Protein AF-A0AB38XYW7-F1 (afdb_monomer_lite)

Organism: Corynebacterium amycolatum (NCBI:txid43765)

pLDDT: mean 92.58, std 10.9, range [49.44, 98.44]

Foldseek 3Di:
DPDVVVVVVVVVVVVVVVVVVVVVVLVVVLLVQLQVCVVVVHQLCVSCVVSVHDSVVSVVSND

Secondary structure (DSSP, 8-state):
---HHHHHHHHHHHHHHHHHHHHHHHHHHHHHHHHHHHHTT--HHHHHHHHTS-HHHHHHHH-

Radius of gyration: 18.39 Å; chains: 1; bounding box: 43×16×49 Å

Sequence (63 aa):
MDTPRGEEAATAIARNRTLLVEKAAAAAATARASRHLVDRGLAYRDTATLLDISYQRVGQLVT

Structure (mmCIF, N/CA/C/O backbone):
data_AF-A0AB38XYW7-F1
#
_entry.id   AF-A0AB38XYW7-F1
#
loop_
_atom_site.group_PDB
_atom_site.id
_atom_site.type_symbol
_atom_site.label_atom_id
_atom_site.label_alt_id
_atom_site.label_comp_id
_atom_site.label_asym_id
_atom_site.label_entity_id
_atom_site.label_seq_id
_atom_site.pdbx_PDB_ins_code
_atom_site.Cartn_x
_atom_site.Cartn_y
_atom_site.Cartn_z
_atom_site.occupancy
_atom_site.B_iso_or_equiv
_atom_site.auth_seq_id
_atom_site.auth_comp_id
_atom_site.auth_asym_id
_atom_site.auth_atom_id
_atom_site.pdbx_PDB_model_num
ATOM 1 N N . MET A 1 1 ? 32.044 -2.491 -35.165 1.00 49.44 1 MET A N 1
ATOM 2 C CA . MET A 1 1 ? 31.911 -1.299 -34.301 1.00 49.44 1 MET A CA 1
ATOM 3 C C . MET A 1 1 ? 30.834 -1.620 -33.278 1.00 49.44 1 MET A C 1
ATOM 5 O O . MET A 1 1 ? 29.703 -1.162 -33.411 1.00 49.44 1 MET A O 1
ATOM 9 N N . ASP A 1 2 ? 31.176 -2.480 -32.315 1.00 57.38 2 ASP A N 1
ATOM 10 C CA . ASP A 1 2 ? 30.347 -2.741 -31.138 1.00 57.38 2 ASP A CA 1
ATOM 11 C C . ASP A 1 2 ? 30.157 -1.421 -30.413 1.00 57.38 2 ASP A C 1
ATOM 13 O O . ASP A 1 2 ? 31.122 -0.783 -29.992 1.00 57.38 2 ASP A O 1
ATOM 17 N N . THR A 1 3 ? 28.928 -0.921 -30.408 1.00 59.47 3 THR A N 1
ATOM 18 C CA . THR A 1 3 ? 28.656 0.394 -29.844 1.00 59.47 3 THR A CA 1
ATOM 19 C C . THR A 1 3 ? 28.356 0.195 -28.362 1.00 59.47 3 THR A C 1
ATOM 21 O O . THR A 1 3 ? 27.280 -0.319 -28.054 1.00 59.47 3 THR A O 1
ATOM 24 N N . PRO A 1 4 ? 29.229 0.636 -27.432 1.00 63.31 4 PRO A N 1
ATOM 25 C CA . PRO A 1 4 ? 28.999 0.496 -25.986 1.00 63.31 4 PRO A CA 1
ATOM 26 C C . PRO A 1 4 ? 27.658 1.109 -25.542 1.00 63.31 4 PRO A C 1
ATOM 28 O O . PRO A 1 4 ? 27.026 0.648 -24.599 1.00 63.31 4 PRO A O 1
ATOM 31 N N . ARG A 1 5 ? 27.141 2.076 -26.312 1.00 66.94 5 ARG A N 1
ATOM 32 C CA . ARG A 1 5 ? 25.817 2.684 -26.114 1.00 66.94 5 ARG A CA 1
ATOM 33 C C . ARG A 1 5 ? 24.641 1.706 -26.236 1.00 66.94 5 ARG A C 1
ATOM 35 O O . ARG A 1 5 ? 23.623 1.917 -25.584 1.00 66.94 5 ARG A O 1
ATOM 42 N N . GLY A 1 6 ? 24.742 0.672 -27.076 1.00 76.75 6 GLY A N 1
ATOM 43 C CA . GLY A 1 6 ? 23.681 -0.329 -27.244 1.00 76.75 6 GLY A CA 1
ATOM 44 C C . GLY A 1 6 ? 23.567 -1.262 -26.037 1.00 76.75 6 GLY A C 1
ATOM 45 O O . GLY A 1 6 ? 22.465 -1.543 -25.567 1.00 76.75 6 GLY A O 1
ATOM 46 N N . GLU A 1 7 ? 24.710 -1.675 -25.490 1.00 79.25 7 GLU A N 1
ATOM 47 C CA . GLU A 1 7 ? 24.788 -2.525 -24.297 1.00 79.25 7 GLU A CA 1
ATOM 48 C C . GLU A 1 7 ? 24.393 -1.763 -23.023 1.00 79.25 7 GLU A C 1
ATOM 50 O O . GLU A 1 7 ? 23.647 -2.284 -22.186 1.00 79.25 7 GLU A O 1
ATOM 55 N N . GLU A 1 8 ? 24.801 -0.496 -22.902 1.00 81.81 8 GLU A N 1
ATOM 56 C CA . GLU A 1 8 ? 24.380 0.393 -21.812 1.00 81.81 8 GLU A CA 1
ATOM 57 C C . GLU A 1 8 ? 22.860 0.617 -21.816 1.00 81.81 8 GLU A C 1
ATOM 59 O O . GLU A 1 8 ? 22.209 0.519 -20.771 1.00 81.81 8 GLU A O 1
ATOM 64 N N . ALA A 1 9 ? 22.267 0.851 -22.993 1.00 85.31 9 ALA A N 1
ATOM 65 C CA . ALA A 1 9 ? 20.822 1.016 -23.135 1.00 85.31 9 ALA A CA 1
ATOM 66 C C . ALA A 1 9 ? 20.058 -0.268 -22.770 1.00 85.31 9 ALA A C 1
ATOM 68 O O . ALA A 1 9 ? 19.072 -0.210 -22.029 1.00 85.31 9 ALA A O 1
ATOM 69 N N . ALA A 1 10 ? 20.524 -1.434 -23.231 1.00 90.00 10 ALA A N 1
ATOM 70 C CA . ALA A 1 10 ? 19.922 -2.721 -22.880 1.00 90.00 10 ALA A CA 1
ATOM 71 C C . ALA A 1 10 ? 19.983 -2.986 -21.365 1.00 90.00 10 ALA A C 1
ATOM 73 O O . ALA A 1 10 ? 18.988 -3.400 -20.761 1.00 90.00 10 ALA A O 1
ATOM 74 N N . THR A 1 11 ? 21.115 -2.666 -20.735 1.00 89.94 11 THR A N 1
ATOM 75 C CA . THR A 1 11 ? 21.319 -2.810 -19.286 1.00 89.94 11 THR A CA 1
ATOM 76 C C . THR A 1 11 ? 20.404 -1.878 -18.489 1.00 89.94 11 THR A C 1
ATOM 78 O O . THR A 1 11 ? 19.763 -2.310 -17.528 1.00 89.94 11 THR A O 1
ATOM 81 N N . ALA A 1 12 ? 20.272 -0.615 -18.905 1.00 90.75 12 ALA A N 1
ATOM 82 C CA . ALA A 1 12 ? 19.364 0.341 -18.272 1.00 90.75 12 ALA A CA 1
ATOM 83 C C . ALA A 1 12 ? 17.894 -0.104 -18.373 1.00 90.75 12 ALA A C 1
ATOM 85 O O . ALA A 1 12 ? 17.152 -0.021 -17.393 1.00 90.75 12 ALA A O 1
ATOM 86 N N . ILE A 1 13 ? 17.475 -0.634 -19.529 1.00 93.75 13 ILE A N 1
ATOM 87 C CA . ILE A 1 13 ? 16.120 -1.171 -19.723 1.00 93.75 13 ILE A CA 1
ATOM 88 C C . ILE A 1 13 ? 15.876 -2.373 -18.806 1.00 93.75 13 ILE A C 1
ATOM 90 O O . ILE A 1 13 ? 14.832 -2.436 -18.152 1.00 93.75 13 ILE A O 1
ATOM 94 N N . ALA A 1 14 ? 16.824 -3.311 -18.728 1.00 94.38 14 ALA A N 1
ATOM 95 C CA . ALA A 1 14 ? 16.716 -4.468 -17.844 1.00 94.38 14 ALA A CA 1
ATOM 96 C C . ALA A 1 14 ? 16.597 -4.039 -16.372 1.00 94.38 14 ALA A C 1
ATOM 98 O O . ALA A 1 14 ? 15.681 -4.478 -15.676 1.00 94.38 14 ALA A O 1
ATOM 99 N N . ARG A 1 15 ? 17.443 -3.103 -15.922 1.00 94.88 15 ARG A N 1
ATOM 100 C CA . ARG A 1 15 ? 17.400 -2.568 -14.554 1.00 94.88 15 ARG A CA 1
ATOM 101 C C . ARG A 1 15 ? 16.078 -1.864 -14.251 1.00 94.88 15 ARG A C 1
ATOM 103 O O . ARG A 1 15 ? 15.492 -2.096 -13.198 1.00 94.88 15 ARG A O 1
ATOM 110 N N . ASN A 1 16 ? 15.570 -1.060 -15.184 1.00 95.31 16 ASN A N 1
ATOM 111 C CA . ASN A 1 16 ? 14.276 -0.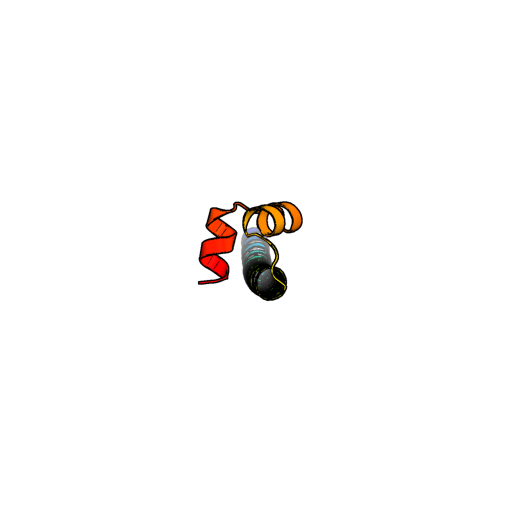393 -15.033 1.00 95.31 16 ASN A CA 1
ATOM 112 C C . ASN A 1 16 ? 13.122 -1.395 -14.927 1.00 95.31 16 ASN A C 1
ATOM 114 O O . ASN A 1 16 ? 12.218 -1.196 -14.119 1.00 95.31 16 ASN A O 1
ATOM 118 N N . ARG A 1 17 ? 13.155 -2.494 -15.693 1.00 96.56 17 ARG A N 1
ATOM 119 C CA . ARG A 1 17 ? 12.159 -3.570 -15.564 1.00 96.56 17 ARG A CA 1
ATOM 120 C C . ARG A 1 17 ? 12.201 -4.210 -14.179 1.00 96.56 17 ARG A C 1
ATOM 122 O O . ARG A 1 17 ? 11.145 -4.380 -13.578 1.00 96.56 17 ARG A O 1
ATOM 129 N N . THR A 1 18 ? 13.390 -4.495 -13.651 1.00 96.69 18 THR A N 1
ATOM 130 C CA . THR A 1 18 ? 13.542 -5.020 -12.285 1.00 96.69 18 THR A CA 1
ATOM 131 C C . THR A 1 18 ? 12.977 -4.051 -11.246 1.00 96.69 18 THR A C 1
ATOM 133 O O . THR A 1 18 ? 12.153 -4.452 -10.428 1.00 96.69 18 THR A O 1
ATOM 136 N N . LEU A 1 19 ? 13.310 -2.759 -11.338 1.00 96.69 19 LEU A N 1
ATOM 137 C CA . LEU A 1 19 ? 12.790 -1.734 -10.424 1.00 96.69 19 LEU A CA 1
ATOM 138 C C . LEU A 1 19 ? 11.259 -1.611 -10.480 1.00 96.69 19 LEU A C 1
ATOM 140 O O . LEU A 1 19 ? 10.622 -1.362 -9.458 1.00 96.69 19 LEU A O 1
ATOM 144 N N . LEU A 1 20 ? 10.644 -1.798 -11.652 1.00 96.69 20 LEU A N 1
ATOM 145 C CA . LEU A 1 20 ? 9.183 -1.817 -11.777 1.00 96.69 20 LEU A CA 1
ATOM 146 C C . LEU A 1 20 ? 8.558 -3.010 -11.043 1.00 96.69 20 LEU A C 1
ATOM 148 O O . LEU A 1 20 ? 7.533 -2.841 -10.380 1.00 96.69 20 LEU A O 1
ATOM 152 N N . VAL A 1 21 ? 9.178 -4.190 -11.130 1.00 97.31 21 VAL A N 1
ATOM 153 C CA . VAL A 1 21 ? 8.728 -5.391 -10.408 1.00 97.31 21 VAL A CA 1
ATOM 154 C C . VAL A 1 21 ? 8.874 -5.196 -8.900 1.00 97.31 21 VAL A C 1
ATOM 156 O O . VAL A 1 21 ? 7.918 -5.432 -8.159 1.00 97.31 21 VAL A O 1
ATOM 159 N N . GLU A 1 22 ? 10.023 -4.700 -8.442 1.00 97.31 22 GLU A N 1
ATOM 160 C CA . GLU A 1 22 ? 10.269 -4.407 -7.024 1.00 97.31 22 GLU A CA 1
ATOM 161 C C . GLU A 1 22 ? 9.280 -3.370 -6.483 1.00 97.31 22 GLU A C 1
ATOM 163 O O . GLU A 1 22 ? 8.683 -3.568 -5.423 1.00 97.31 22 GLU A O 1
ATOM 168 N N . LYS A 1 23 ? 9.021 -2.302 -7.245 1.00 96.62 23 LYS A N 1
ATOM 169 C CA . LYS A 1 23 ? 8.026 -1.283 -6.896 1.00 96.62 23 LYS A CA 1
ATOM 170 C C . LYS A 1 23 ? 6.623 -1.876 -6.760 1.00 96.62 23 LYS A C 1
ATOM 172 O O . LYS A 1 23 ? 5.907 -1.535 -5.817 1.00 96.6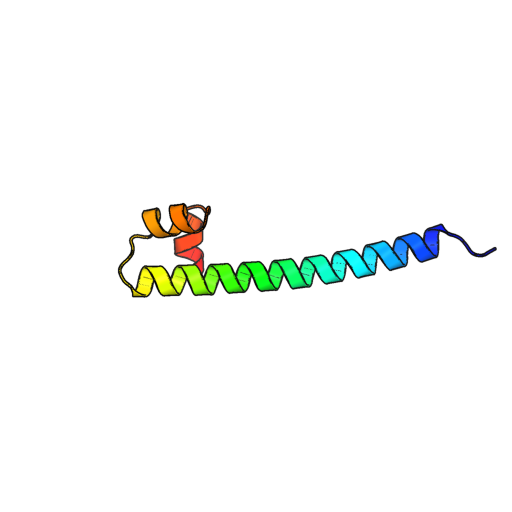2 23 LYS A O 1
ATOM 177 N N . ALA A 1 24 ? 6.214 -2.750 -7.680 1.00 96.44 24 ALA A N 1
ATOM 178 C CA . ALA A 1 24 ? 4.911 -3.408 -7.616 1.00 96.44 24 ALA A CA 1
ATOM 179 C C . ALA A 1 24 ? 4.806 -4.341 -6.396 1.00 96.44 24 ALA A C 1
ATOM 181 O O . ALA A 1 24 ? 3.794 -4.327 -5.691 1.00 96.44 24 ALA A O 1
ATOM 182 N N . ALA A 1 25 ? 5.866 -5.100 -6.106 1.00 97.25 25 ALA A N 1
ATOM 183 C CA . ALA A 1 25 ? 5.931 -5.979 -4.943 1.00 97.25 25 ALA A CA 1
ATOM 184 C C . ALA A 1 25 ? 5.864 -5.192 -3.624 1.00 97.25 25 ALA A C 1
ATOM 186 O O . ALA A 1 25 ? 5.088 -5.558 -2.736 1.00 97.25 25 ALA A O 1
ATOM 187 N N . ALA A 1 26 ? 6.606 -4.085 -3.522 1.00 95.56 26 ALA A N 1
ATOM 188 C CA . ALA A 1 26 ? 6.571 -3.186 -2.373 1.00 95.56 26 ALA A CA 1
ATOM 189 C C . ALA A 1 26 ? 5.168 -2.598 -2.169 1.00 95.56 26 ALA A C 1
ATOM 191 O O . ALA A 1 26 ? 4.614 -2.700 -1.078 1.00 95.56 26 ALA A O 1
ATOM 192 N N . ALA A 1 27 ? 4.536 -2.086 -3.232 1.00 95.06 27 ALA A N 1
ATOM 193 C CA . ALA A 1 27 ? 3.176 -1.552 -3.156 1.00 95.06 27 ALA A CA 1
ATOM 194 C C . ALA A 1 27 ? 2.155 -2.604 -2.681 1.00 95.06 27 ALA A C 1
ATOM 196 O O . ALA A 1 27 ? 1.301 -2.310 -1.840 1.00 95.06 27 ALA A O 1
ATOM 197 N N . ALA A 1 28 ? 2.258 -3.841 -3.177 1.00 97.25 28 ALA A N 1
ATOM 198 C CA . ALA A 1 28 ? 1.396 -4.938 -2.746 1.00 97.25 28 ALA A CA 1
ATOM 199 C C . ALA A 1 28 ? 1.640 -5.329 -1.277 1.00 97.25 28 ALA A C 1
ATOM 201 O O . ALA A 1 28 ? 0.686 -5.634 -0.558 1.00 97.25 28 ALA A O 1
ATOM 202 N N . ALA A 1 29 ? 2.895 -5.313 -0.819 1.00 97.81 29 ALA A N 1
ATOM 203 C CA . ALA A 1 29 ? 3.241 -5.567 0.576 1.00 97.81 29 ALA A CA 1
ATOM 204 C C . ALA A 1 29 ? 2.677 -4.483 1.504 1.00 97.81 29 ALA A C 1
ATOM 206 O O . ALA A 1 29 ? 2.026 -4.826 2.492 1.00 97.81 29 ALA A O 1
ATOM 207 N N . THR A 1 30 ? 2.826 -3.204 1.144 1.00 97.81 30 THR A N 1
ATOM 208 C CA . THR A 1 30 ? 2.234 -2.082 1.887 1.00 97.81 30 THR A CA 1
ATOM 209 C C . THR A 1 30 ? 0.719 -2.228 1.978 1.00 97.81 30 THR A C 1
ATOM 211 O O . THR A 1 30 ? 0.173 -2.134 3.070 1.00 97.81 30 THR A O 1
ATOM 214 N N . ALA A 1 31 ? 0.035 -2.549 0.873 1.00 98.12 31 ALA A N 1
ATOM 215 C CA . ALA A 1 31 ? -1.416 -2.743 0.873 1.00 98.12 31 ALA A CA 1
ATOM 216 C C . ALA A 1 31 ? -1.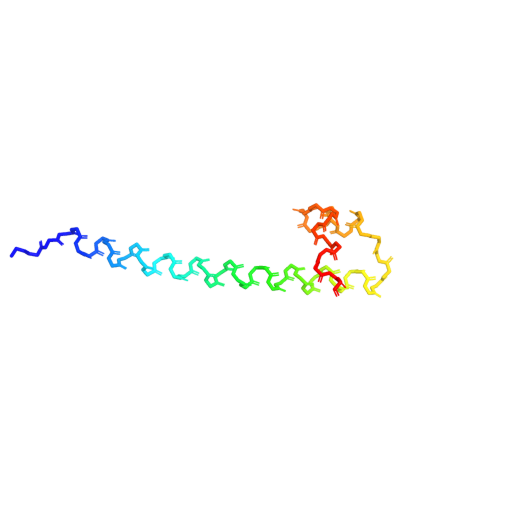866 -3.869 1.820 1.00 98.12 31 ALA A C 1
ATOM 218 O O . ALA A 1 31 ? -2.829 -3.711 2.571 1.00 98.12 31 ALA A O 1
ATOM 219 N N . ARG A 1 32 ? -1.159 -5.009 1.812 1.00 98.31 32 ARG A N 1
ATOM 220 C CA . ARG A 1 32 ? -1.439 -6.123 2.733 1.00 98.31 32 ARG A CA 1
ATOM 221 C C . ARG A 1 32 ? -1.208 -5.727 4.190 1.00 98.31 32 ARG A C 1
ATOM 223 O O . ARG A 1 32 ? -2.043 -6.051 5.027 1.00 98.31 32 ARG A O 1
ATOM 230 N N . ALA A 1 33 ? -0.115 -5.023 4.480 1.00 98.31 33 ALA A N 1
ATOM 231 C CA . ALA A 1 33 ? 0.196 -4.565 5.829 1.00 98.31 33 ALA A CA 1
ATOM 232 C C . ALA A 1 33 ? -0.834 -3.544 6.337 1.00 98.31 33 ALA A C 1
ATOM 234 O O . ALA A 1 33 ? -1.314 -3.680 7.459 1.00 98.31 33 ALA A O 1
ATOM 235 N N . SER A 1 34 ? -1.231 -2.576 5.501 1.00 98.44 34 SER A N 1
ATOM 236 C CA . SER A 1 34 ? -2.264 -1.592 5.848 1.00 98.44 34 SER A CA 1
ATOM 237 C C . SER A 1 34 ? -3.584 -2.269 6.210 1.00 98.44 34 SER A C 1
ATOM 239 O O . SER A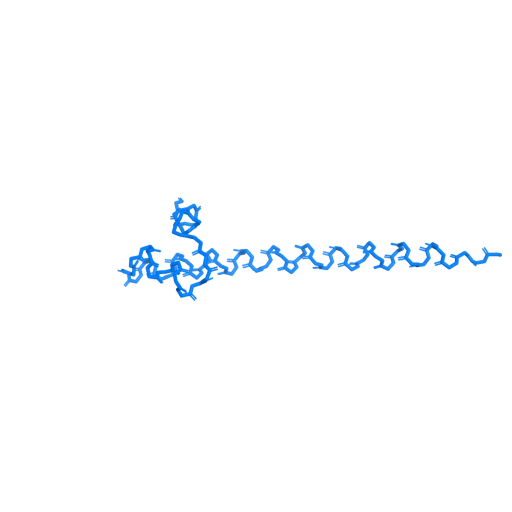 1 34 ? -4.131 -1.982 7.270 1.00 98.44 34 SER A O 1
ATOM 241 N N . ARG A 1 35 ? -4.059 -3.211 5.381 1.00 98.31 35 ARG A N 1
ATOM 242 C CA . ARG A 1 35 ? -5.283 -3.976 5.670 1.00 98.31 35 ARG A CA 1
ATOM 243 C C . ARG A 1 35 ? -5.162 -4.776 6.961 1.00 98.31 35 ARG A C 1
ATOM 245 O O . ARG A 1 35 ? -6.006 -4.644 7.832 1.00 98.31 35 ARG A O 1
ATOM 252 N N . HIS A 1 36 ? -4.067 -5.516 7.131 1.00 98.44 36 HIS A N 1
ATOM 253 C CA . HIS A 1 36 ? -3.854 -6.329 8.326 1.00 98.44 36 HIS A CA 1
ATOM 254 C C . HIS A 1 36 ? -3.907 -5.514 9.627 1.00 98.44 36 HIS A C 1
ATOM 256 O O . HIS A 1 36 ? -4.522 -5.948 10.597 1.00 98.44 36 HIS A O 1
ATOM 262 N N . LEU A 1 37 ? -3.262 -4.345 9.661 1.00 98.44 37 LEU A N 1
ATOM 263 C CA . LEU A 1 37 ? -3.233 -3.491 10.850 1.00 98.44 37 LEU A CA 1
ATOM 264 C C . LEU A 1 37 ? -4.611 -2.889 11.152 1.00 98.44 37 LEU A C 1
ATOM 266 O O . LEU A 1 37 ? -5.045 -2.902 12.305 1.00 98.44 37 LEU A O 1
ATOM 270 N N . VAL A 1 38 ? -5.320 -2.428 10.121 1.00 98.00 38 VAL A N 1
ATOM 271 C CA . VAL A 1 38 ? -6.680 -1.891 10.259 1.00 98.00 38 VAL A CA 1
ATOM 272 C C . VAL A 1 38 ? -7.671 -2.971 10.702 1.00 98.00 38 VAL A C 1
ATOM 274 O O . VAL A 1 38 ? -8.446 -2.731 11.625 1.00 98.00 38 VAL A O 1
ATOM 277 N N . ASP A 1 39 ? -7.598 -4.180 10.139 1.00 98.12 39 ASP A N 1
ATOM 278 C CA . ASP A 1 39 ? -8.444 -5.322 10.528 1.00 98.12 39 ASP A CA 1
ATOM 279 C C . ASP A 1 39 ? -8.220 -5.740 11.992 1.00 98.12 39 ASP A C 1
ATOM 281 O O . ASP A 1 39 ? -9.109 -6.285 12.646 1.00 98.12 39 ASP A O 1
ATOM 285 N N . ARG A 1 40 ? -7.028 -5.463 12.538 1.00 98.00 40 ARG A N 1
ATOM 286 C CA . ARG A 1 40 ? -6.694 -5.652 13.959 1.00 98.00 40 ARG A CA 1
ATOM 287 C C . ARG A 1 40 ? -7.150 -4.497 14.854 1.00 98.00 40 ARG A C 1
ATOM 289 O O . ARG A 1 40 ? -6.880 -4.524 16.052 1.00 98.00 40 ARG A O 1
ATOM 296 N N . GLY A 1 41 ? -7.857 -3.519 14.294 1.00 98.00 41 GLY A N 1
ATOM 297 C CA . GLY A 1 41 ? -8.433 -2.385 15.009 1.00 98.00 41 GLY A CA 1
ATOM 298 C C . GLY A 1 41 ? -7.495 -1.189 15.152 1.00 98.00 41 GLY A C 1
ATOM 299 O O . GLY A 1 41 ? -7.814 -0.266 15.900 1.00 98.00 41 GLY A O 1
ATOM 300 N N . LEU A 1 42 ? -6.348 -1.177 14.463 1.00 98.06 42 LEU A N 1
ATOM 301 C CA . LEU A 1 42 ? -5.447 -0.033 14.519 1.00 98.06 42 LEU A CA 1
ATOM 302 C C . LEU A 1 42 ? -6.043 1.154 13.750 1.00 98.06 42 LEU A C 1
ATOM 304 O O . LEU A 1 42 ? -6.525 1.014 12.623 1.00 98.06 42 LEU A O 1
ATOM 308 N N . ALA A 1 43 ? -5.977 2.350 14.338 1.00 97.62 43 ALA A N 1
ATOM 309 C CA . ALA A 1 43 ? -6.431 3.557 13.666 1.00 97.62 43 ALA A CA 1
ATOM 310 C C . ALA A 1 43 ? -5.595 3.828 12.404 1.00 97.62 43 ALA A C 1
ATOM 312 O O . ALA A 1 43 ? -4.399 3.532 12.331 1.00 97.62 43 ALA A O 1
ATOM 313 N N . TYR A 1 44 ? -6.204 4.460 11.400 1.00 97.62 44 TYR A N 1
ATOM 314 C CA . TYR A 1 44 ? -5.521 4.761 10.135 1.00 97.62 44 TYR A CA 1
ATOM 315 C C . TYR A 1 44 ? -4.310 5.686 10.335 1.00 97.62 44 TYR A C 1
ATOM 317 O O . TYR A 1 44 ? -3.343 5.588 9.587 1.00 97.62 44 TYR A O 1
ATOM 325 N N . ARG A 1 45 ? -4.344 6.579 11.339 1.00 97.75 45 ARG A N 1
ATOM 326 C CA . ARG A 1 45 ? -3.208 7.457 11.672 1.00 97.75 45 ARG A CA 1
ATOM 327 C C . ARG A 1 45 ? -2.020 6.662 12.208 1.00 97.75 45 ARG A C 1
ATOM 329 O O . ARG A 1 45 ? -0.907 6.877 11.752 1.00 97.75 45 ARG A O 1
ATOM 336 N N . ASP A 1 46 ? -2.265 5.715 13.104 1.00 98.44 46 ASP A N 1
ATOM 337 C CA . ASP A 1 46 ? -1.201 4.892 13.687 1.00 98.44 46 ASP A CA 1
ATOM 338 C C . ASP A 1 46 ? -0.648 3.900 12.656 1.00 98.44 46 ASP A C 1
ATOM 340 O O . ASP A 1 46 ? 0.562 3.710 12.554 1.00 98.44 46 ASP A O 1
ATOM 344 N N . THR A 1 47 ? -1.523 3.347 11.810 1.00 98.38 47 THR A N 1
ATOM 345 C CA . THR A 1 47 ? -1.132 2.525 10.653 1.00 98.38 47 THR A CA 1
ATOM 346 C C . THR A 1 47 ? -0.229 3.305 9.692 1.00 98.38 47 THR A C 1
ATOM 348 O O . THR A 1 47 ? 0.776 2.777 9.224 1.00 98.38 47 THR A O 1
ATOM 351 N N . ALA A 1 48 ? -0.566 4.568 9.413 1.00 98.06 48 ALA A N 1
ATOM 352 C CA . ALA A 1 48 ? 0.234 5.465 8.582 1.00 98.06 48 ALA A CA 1
ATOM 353 C C . ALA A 1 48 ? 1.623 5.720 9.182 1.00 98.06 48 ALA A C 1
ATOM 355 O O . ALA A 1 48 ? 2.614 5.600 8.467 1.00 98.06 48 ALA A O 1
ATOM 356 N N . THR A 1 49 ? 1.700 5.990 10.489 1.00 98.12 49 THR A N 1
ATOM 357 C CA . THR A 1 49 ? 2.971 6.181 11.205 1.00 98.12 49 THR A CA 1
ATOM 358 C C . THR A 1 49 ? 3.854 4.934 11.152 1.00 98.12 49 THR A C 1
ATOM 360 O O . THR A 1 49 ? 5.043 5.045 10.875 1.00 98.12 49 THR A O 1
ATOM 363 N N . LEU A 1 50 ? 3.295 3.739 11.381 1.00 97.81 50 LEU A N 1
ATOM 364 C CA . LEU A 1 50 ? 4.070 2.489 11.357 1.00 97.81 50 LEU A CA 1
ATOM 365 C C . LEU A 1 50 ? 4.605 2.135 9.968 1.00 97.81 50 LEU A C 1
ATOM 367 O O . LEU A 1 50 ? 5.673 1.538 9.853 1.00 97.81 50 LEU A O 1
ATOM 371 N N . LEU A 1 51 ? 3.842 2.454 8.923 1.00 97.25 51 LEU A N 1
ATOM 372 C CA . LEU A 1 51 ? 4.198 2.139 7.540 1.00 97.25 51 LEU A CA 1
ATOM 373 C C . LEU A 1 51 ? 4.928 3.286 6.828 1.00 97.25 51 LEU A C 1
ATOM 375 O O . LEU A 1 51 ? 5.242 3.135 5.651 1.00 97.25 51 LEU A O 1
ATOM 379 N N . ASP A 1 52 ? 5.170 4.399 7.524 1.00 97.81 52 ASP A N 1
ATOM 380 C CA . ASP A 1 52 ? 5.769 5.630 6.996 1.00 97.81 52 ASP A CA 1
ATOM 381 C C . ASP A 1 52 ? 5.094 6.122 5.699 1.00 97.81 52 ASP A C 1
ATOM 383 O O . ASP A 1 52 ? 5.716 6.396 4.672 1.00 97.81 52 ASP A O 1
ATOM 387 N N . ILE A 1 53 ? 3.761 6.188 5.729 1.00 96.69 53 ILE A N 1
ATOM 388 C CA . ILE A 1 53 ? 2.929 6.685 4.624 1.00 96.69 53 ILE A CA 1
ATOM 389 C C . ILE A 1 53 ? 1.896 7.684 5.133 1.00 96.69 53 ILE A C 1
ATOM 391 O O . ILE A 1 53 ? 1.641 7.802 6.326 1.00 96.69 53 ILE A O 1
ATOM 395 N N . SER A 1 54 ? 1.239 8.406 4.225 1.00 97.44 54 SER A N 1
ATOM 396 C CA . SER A 1 54 ? 0.174 9.324 4.628 1.00 97.44 54 SER A CA 1
ATOM 397 C C . SER A 1 54 ? -1.092 8.583 5.076 1.00 97.44 54 SER A C 1
ATOM 399 O O . SER A 1 54 ? -1.463 7.538 4.540 1.00 97.44 54 SER A O 1
ATOM 401 N N . TYR A 1 55 ? -1.834 9.188 6.004 1.00 95.38 55 TYR A N 1
ATOM 402 C CA . TYR A 1 55 ? -3.163 8.717 6.417 1.00 95.38 55 TYR A CA 1
ATOM 403 C C . TYR A 1 55 ? -4.123 8.523 5.226 1.00 95.38 55 TYR A C 1
ATOM 405 O O . TYR A 1 55 ? -4.843 7.530 5.150 1.00 95.38 55 TYR A O 1
ATOM 413 N N . GLN A 1 56 ? -4.109 9.453 4.262 1.00 97.19 56 GLN A N 1
ATOM 414 C CA . GLN A 1 56 ? -4.921 9.351 3.044 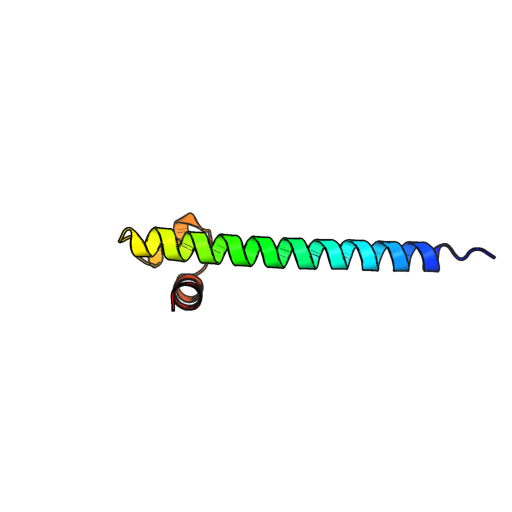1.00 97.19 56 GLN A CA 1
ATOM 415 C C . GLN A 1 56 ? -4.550 8.107 2.232 1.00 97.19 56 GLN A C 1
ATOM 417 O O . GLN A 1 56 ? -5.426 7.447 1.674 1.00 97.19 56 GLN A O 1
ATOM 422 N N . ARG A 1 57 ? -3.255 7.766 2.194 1.00 97.19 57 ARG A N 1
ATOM 423 C CA . ARG A 1 57 ? -2.770 6.579 1.500 1.00 97.19 57 ARG A CA 1
ATOM 424 C C . ARG A 1 57 ? -3.253 5.297 2.167 1.00 97.19 57 ARG A C 1
ATOM 426 O O . ARG A 1 57 ? -3.657 4.395 1.445 1.00 97.19 57 ARG A O 1
ATOM 433 N N . VAL A 1 58 ? -3.272 5.229 3.500 1.00 97.56 58 VAL A N 1
ATOM 434 C CA . VAL A 1 58 ? -3.867 4.089 4.222 1.00 97.56 58 VAL A CA 1
ATOM 435 C C . VAL A 1 58 ? -5.322 3.908 3.798 1.00 97.56 58 VAL A C 1
ATOM 437 O O . VAL A 1 58 ? -5.677 2.820 3.360 1.00 97.56 58 VAL A O 1
ATOM 440 N N . GLY A 1 59 ? -6.124 4.982 3.812 1.00 96.88 59 GLY A N 1
ATOM 441 C CA . GLY A 1 59 ? -7.522 4.941 3.370 1.00 96.88 59 GLY A CA 1
ATOM 442 C C . GLY A 1 59 ? -7.693 4.373 1.958 1.00 96.88 59 GLY A C 1
ATOM 443 O O . GLY A 1 59 ? -8.497 3.473 1.750 1.00 96.88 59 GLY A O 1
ATOM 444 N N . GLN A 1 60 ? -6.871 4.810 1.002 1.00 96.75 60 GLN A N 1
ATOM 445 C CA . GLN A 1 60 ? -6.891 4.287 -0.373 1.00 96.75 60 GLN A CA 1
ATOM 446 C C . GLN A 1 60 ? -6.515 2.801 -0.497 1.00 96.75 60 GLN A C 1
ATOM 448 O O . GLN A 1 60 ? -6.864 2.179 -1.493 1.00 96.75 60 GLN A O 1
ATOM 453 N N . LEU A 1 61 ? -5.743 2.248 0.443 1.00 96.44 61 LEU A N 1
ATOM 454 C CA . LEU A 1 61 ? -5.256 0.863 0.385 1.00 96.44 61 LEU A CA 1
ATOM 455 C C . LEU A 1 61 ? -6.200 -0.142 1.059 1.00 96.44 61 LEU A C 1
ATOM 457 O O . L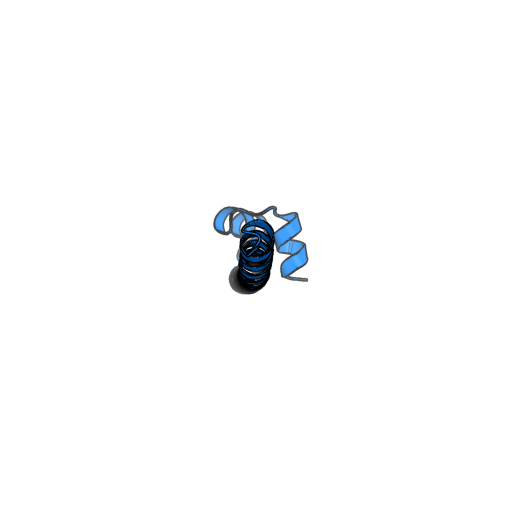EU A 1 61 ? -6.099 -1.346 0.793 1.00 96.44 61 LEU A O 1
ATOM 461 N N . VAL A 1 62 ? -7.067 0.344 1.948 1.00 94.44 62 VAL A N 1
ATOM 462 C CA . VAL A 1 62 ? -8.003 -0.476 2.733 1.00 94.44 62 VAL A CA 1
ATOM 463 C C . VAL A 1 62 ? -9.459 -0.366 2.271 1.00 94.44 62 VAL A C 1
ATOM 465 O O . VAL A 1 62 ? -10.273 -1.159 2.730 1.00 94.44 62 VAL A O 1
ATOM 468 N N . THR A 1 63 ? -9.772 0.584 1.381 1.00 85.38 63 THR A N 1
ATOM 469 C CA . THR A 1 63 ? -11.071 0.671 0.682 1.00 85.38 63 THR A CA 1
ATOM 470 C C . THR A 1 63 ? -11.085 -0.274 -0.513 1.00 85.38 63 THR A C 1
ATOM 472 O O . THR A 1 63 ? -12.138 -0.899 -0.753 1.00 85.38 63 THR A O 1
#